Protein AF-A0A8J4CL56-F1 (afdb_monomer_lite)

Organism: NCBI:txid1737510

Foldseek 3Di:
DDDDDDDDDDDDDDDPPDDPDDPPPVPDPDDPDPPQKDFDDDPEFQFDAADAPDPDHPVVDPRHNPDGKIKHQQADVQAKDKAWDDWYWDSVHRRHSGTDIDTDIDMDGDPPDPDDPPDPDPHGMDMD

Structure (mmCIF, N/CA/C/O backbone):
data_AF-A0A8J4CL56-F1
#
_entry.id   AF-A0A8J4CL56-F1
#
loop_
_atom_site.group_PDB
_atom_site.id
_atom_site.type_symbol
_atom_site.label_atom_id
_atom_site.label_alt_id
_atom_site.label_comp_id
_atom_site.label_asym_id
_atom_site.label_entity_id
_atom_site.label_seq_id
_atom_site.pdbx_PDB_ins_code
_atom_site.Cartn_x
_atom_site.Cartn_y
_atom_site.Cartn_z
_atom_site.occupancy
_atom_site.B_iso_or_equiv
_atom_site.auth_seq_id
_atom_site.auth_comp_id
_atom_site.auth_asym_id
_atom_site.auth_atom_id
_atom_site.pdbx_PDB_model_num
ATOM 1 N N . MET A 1 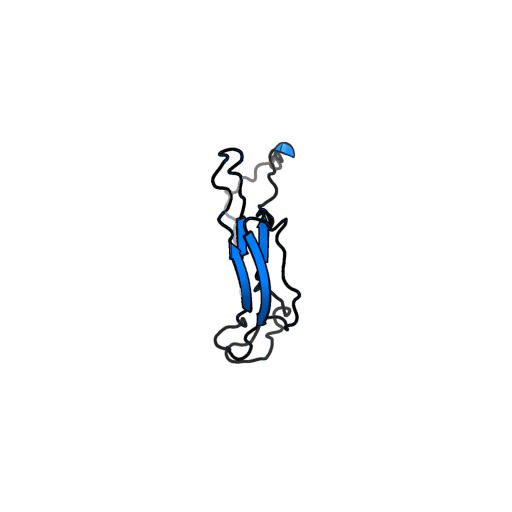1 ? -47.467 28.427 25.472 1.00 45.88 1 MET A N 1
ATOM 2 C CA . MET A 1 1 ? -46.733 27.838 24.331 1.00 45.88 1 MET A CA 1
ATOM 3 C C . MET A 1 1 ? -46.469 28.959 23.342 1.00 45.88 1 MET A C 1
ATOM 5 O O . MET A 1 1 ? -47.419 29.517 22.813 1.00 45.88 1 MET A O 1
ATOM 9 N N . SER A 1 2 ? -45.217 29.389 23.227 1.00 47.47 2 SER A N 1
ATOM 10 C CA . SER A 1 2 ? -44.810 30.582 22.472 1.00 47.47 2 SER A CA 1
ATOM 11 C C . SER A 1 2 ? -44.883 30.349 20.952 1.00 47.47 2 SER A C 1
ATOM 13 O O . SER A 1 2 ? -44.561 29.239 20.522 1.00 47.47 2 SER A O 1
ATOM 15 N N . PRO A 1 3 ? -45.248 31.346 20.122 1.00 50.69 3 PRO A N 1
ATOM 16 C CA . PRO A 1 3 ? -45.169 31.213 18.672 1.00 50.69 3 PRO A CA 1
ATOM 17 C C . PRO A 1 3 ? -43.721 31.364 18.176 1.00 50.69 3 PRO A C 1
ATOM 19 O O . PRO A 1 3 ? -42.946 32.163 18.703 1.00 50.69 3 PRO A O 1
ATOM 22 N N . LEU A 1 4 ? -43.361 30.587 17.152 1.00 54.28 4 LEU A N 1
ATOM 23 C CA . LEU A 1 4 ? -42.081 30.679 16.440 1.00 54.28 4 LEU A CA 1
ATOM 24 C C . LEU A 1 4 ? -42.006 31.979 15.610 1.00 54.28 4 LEU A C 1
ATOM 26 O O . LEU A 1 4 ? -43.019 32.388 15.039 1.00 54.28 4 LEU A O 1
ATOM 30 N N . PRO A 1 5 ? -40.827 32.616 15.483 1.00 46.78 5 PRO A N 1
ATOM 31 C CA . PRO A 1 5 ? -40.673 33.827 14.683 1.00 46.78 5 PRO A CA 1
ATOM 32 C C . PRO A 1 5 ? -40.701 33.532 13.176 1.00 46.78 5 PRO A C 1
ATOM 34 O O . PRO A 1 5 ? -39.994 32.652 12.677 1.00 46.78 5 PRO A O 1
ATOM 37 N N . SER A 1 6 ? -41.476 34.326 12.434 1.00 53.81 6 SER A N 1
ATOM 38 C CA . SER A 1 6 ? -41.476 34.362 10.971 1.00 53.81 6 SER A CA 1
ATOM 39 C C . SER A 1 6 ? -40.152 34.937 10.456 1.00 53.81 6 SER A C 1
ATOM 41 O O . SER A 1 6 ? -39.913 36.143 10.534 1.00 53.81 6 SER A O 1
ATOM 43 N N . ARG A 1 7 ? -39.273 34.087 9.917 1.00 51.00 7 ARG A N 1
ATOM 44 C CA . ARG A 1 7 ? -38.088 34.531 9.171 1.00 51.00 7 ARG A CA 1
ATOM 45 C C . ARG A 1 7 ? -38.512 34.992 7.775 1.00 51.00 7 ARG A C 1
ATOM 47 O O . ARG A 1 7 ? -38.826 34.170 6.922 1.00 51.00 7 ARG A O 1
ATOM 54 N N . SER A 1 8 ? -38.489 36.299 7.536 1.00 51.00 8 SER A N 1
ATOM 55 C CA . SER A 1 8 ? -38.495 36.870 6.187 1.00 51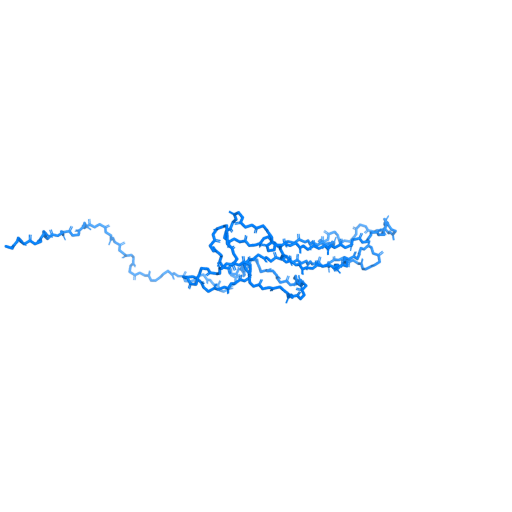.00 8 SER A CA 1
ATOM 56 C C . SER A 1 8 ? -37.188 36.505 5.472 1.00 51.00 8 SER A C 1
ATOM 58 O O . SER A 1 8 ? -36.104 36.786 5.987 1.00 51.00 8 SER A O 1
ATOM 60 N N . ALA A 1 9 ? -37.279 35.868 4.304 1.00 51.62 9 ALA A N 1
ATOM 61 C CA . ALA A 1 9 ? -36.126 35.606 3.446 1.00 51.62 9 ALA A CA 1
ATOM 62 C C . ALA A 1 9 ? -35.572 36.929 2.875 1.00 51.62 9 ALA A C 1
ATOM 64 O O . ALA A 1 9 ? -36.364 37.804 2.517 1.00 51.62 9 ALA A O 1
ATOM 65 N N . PRO A 1 10 ? -34.243 37.110 2.774 1.00 44.22 10 PRO A N 1
ATOM 66 C CA . PRO A 1 10 ? -33.682 38.300 2.151 1.00 44.22 10 PRO A CA 1
ATOM 67 C C . PRO A 1 10 ? -33.966 38.290 0.642 1.00 44.22 10 PRO A C 1
ATOM 69 O O . PRO A 1 10 ? -33.598 37.360 -0.078 1.00 44.22 10 PRO A O 1
ATOM 72 N N . SER A 1 11 ? -34.637 39.347 0.181 1.00 57.41 11 SER A N 1
ATOM 73 C CA . SER A 1 11 ? -34.808 39.691 -1.231 1.00 57.41 11 SER A CA 1
ATOM 74 C C . SER A 1 11 ? -33.436 40.028 -1.820 1.00 57.41 11 SER A C 1
ATOM 76 O O . SER A 1 11 ? -32.823 41.013 -1.414 1.00 57.41 11 SER A O 1
ATOM 78 N N . GLY A 1 12 ? -32.910 39.190 -2.717 1.00 51.09 12 GLY A N 1
ATOM 79 C CA . GLY A 1 12 ? -31.610 39.465 -3.341 1.00 51.09 12 GLY A CA 1
ATOM 80 C C . GLY A 1 12 ? -31.004 38.367 -4.215 1.00 51.09 12 GLY A C 1
ATOM 81 O O . GLY A 1 12 ? -30.077 38.650 -4.967 1.00 51.09 12 GLY A O 1
ATOM 82 N N . TYR A 1 13 ? -31.511 37.133 -4.187 1.00 42.72 13 TYR A N 1
ATOM 83 C CA . TYR A 1 13 ? -30.994 36.074 -5.060 1.00 42.72 13 TYR A CA 1
ATOM 84 C C . TYR A 1 13 ? -31.748 36.053 -6.393 1.00 42.72 13 TYR A C 1
ATOM 86 O O . TYR A 1 13 ? -32.765 35.379 -6.542 1.00 42.72 13 TYR A O 1
ATOM 94 N N . HIS A 1 14 ? -31.242 36.797 -7.377 1.00 59.19 14 HIS A N 1
ATOM 95 C CA . HIS A 1 14 ? -31.616 36.588 -8.773 1.00 59.19 14 HIS A CA 1
ATOM 96 C C . HIS A 1 14 ? -30.993 35.272 -9.257 1.00 59.19 14 HIS A C 1
ATOM 98 O O . HIS A 1 14 ? -29.793 35.199 -9.516 1.00 59.19 14 HIS A O 1
ATOM 104 N N . PHE A 1 15 ? -31.804 34.222 -9.378 1.00 50.81 15 PHE A N 1
ATOM 105 C CA . PHE A 1 15 ? -31.413 33.025 -10.119 1.00 50.81 15 PHE A CA 1
ATOM 106 C C . PHE A 1 15 ? -31.460 33.342 -11.624 1.00 50.81 15 PHE A C 1
ATOM 108 O O . PHE A 1 15 ? -32.497 33.811 -12.102 1.00 50.81 15 PHE A O 1
ATOM 115 N N . PRO A 1 16 ? -30.380 33.118 -12.394 1.00 61.81 16 PRO A N 1
ATOM 116 C CA . PRO A 1 16 ? -30.434 33.279 -13.840 1.00 61.81 16 PRO A CA 1
ATOM 117 C C . PRO A 1 16 ? -31.403 32.247 -14.442 1.00 61.81 16 PRO A C 1
ATOM 119 O O . PRO A 1 16 ? -31.296 31.051 -14.183 1.00 61.81 16 PRO A O 1
ATOM 122 N N . LEU A 1 17 ? -32.348 32.717 -15.263 1.00 61.38 17 LEU A N 1
ATOM 123 C CA . LEU A 1 17 ? -33.423 31.931 -15.896 1.00 61.38 17 LEU A CA 1
ATOM 124 C C . LEU A 1 17 ? -32.940 31.009 -17.035 1.00 61.38 17 LEU A C 1
ATOM 126 O O . LEU A 1 17 ? -33.735 30.560 -17.856 1.00 61.38 17 LEU A O 1
ATOM 130 N N . SER A 1 18 ? -31.640 30.740 -17.135 1.00 60.59 18 SER A N 1
ATOM 131 C CA . SER A 1 18 ? -31.064 29.923 -18.203 1.00 60.59 18 SER A CA 1
ATOM 132 C C . SER A 1 18 ? -30.216 28.808 -17.600 1.00 60.59 18 SER A C 1
ATOM 134 O O . SER A 1 18 ? -29.342 29.102 -16.780 1.00 60.59 18 SER A O 1
ATOM 136 N N . PRO A 1 19 ? -30.435 27.534 -17.980 1.00 59.34 19 PRO A N 1
ATOM 137 C CA . PRO A 1 19 ? -29.528 26.471 -17.580 1.00 59.34 19 PRO A CA 1
ATOM 138 C C . PRO A 1 19 ? -28.122 26.798 -18.106 1.00 59.34 19 PRO A C 1
ATOM 140 O O . PRO A 1 19 ? -28.000 27.336 -19.211 1.00 59.34 19 PRO A O 1
ATOM 143 N N . PRO A 1 20 ? -27.054 26.495 -17.347 1.00 62.34 20 PRO A N 1
ATOM 144 C CA . PRO A 1 20 ? -25.697 26.717 -17.822 1.00 62.34 20 PRO A CA 1
ATOM 145 C C . PRO A 1 20 ? -25.506 25.964 -19.140 1.00 62.34 20 PRO A C 1
ATOM 147 O O . PRO A 1 20 ? -25.779 24.763 -19.230 1.00 62.34 20 PRO A O 1
ATOM 150 N N . VAL A 1 21 ? -25.068 26.687 -20.172 1.00 71.62 21 VAL A N 1
ATOM 151 C CA . VAL A 1 21 ? -24.719 26.111 -21.473 1.00 71.62 21 VAL A CA 1
ATOM 152 C C . VAL A 1 21 ? -23.647 25.055 -21.218 1.00 71.62 21 VAL A C 1
ATOM 154 O O . VAL A 1 21 ? -22.547 25.381 -20.769 1.00 71.62 21 VAL A O 1
ATOM 157 N N . ARG A 1 22 ? -23.972 23.775 -21.440 1.00 63.53 22 ARG A N 1
ATOM 158 C CA . ARG A 1 22 ? -22.978 22.704 -21.321 1.00 63.53 22 ARG A CA 1
ATOM 159 C C . ARG A 1 22 ? -21.905 22.951 -22.385 1.00 63.53 22 ARG A C 1
ATOM 161 O O . ARG A 1 22 ? -22.269 23.100 -23.553 1.00 63.53 22 ARG A O 1
ATOM 168 N N . PRO A 1 23 ? -20.616 23.011 -22.019 1.00 63.97 23 PRO A N 1
ATOM 169 C CA . PRO A 1 23 ? -19.562 23.139 -23.011 1.00 63.97 23 PRO A CA 1
ATOM 170 C C . PRO A 1 23 ? -19.584 21.927 -23.965 1.00 63.97 23 PRO A C 1
ATOM 172 O O . PRO A 1 23 ? -20.030 20.843 -23.570 1.00 63.97 23 PRO A O 1
ATOM 175 N N . PRO A 1 24 ? -19.143 22.095 -25.225 1.00 64.69 24 PRO A N 1
ATOM 176 C CA . PRO A 1 24 ? -19.109 21.013 -26.205 1.00 64.69 24 PRO A CA 1
ATOM 177 C C . PRO A 1 24 ? -18.262 19.840 -25.693 1.00 64.69 24 PRO A C 1
ATOM 179 O O . PRO A 1 24 ? -17.227 20.039 -25.062 1.00 64.69 24 PRO A O 1
ATOM 182 N N . LEU A 1 25 ? -18.678 18.607 -26.005 1.00 58.22 25 LEU A N 1
ATOM 183 C CA . LEU A 1 25 ? -18.020 17.361 -25.568 1.00 58.22 25 LEU A CA 1
ATOM 184 C C . LEU A 1 25 ? -16.521 17.280 -25.932 1.00 58.22 25 LEU A C 1
ATOM 186 O O . LEU A 1 25 ? -15.803 16.456 -25.377 1.00 58.22 25 LEU A O 1
ATOM 190 N N . SER A 1 26 ? -16.037 18.141 -26.831 1.00 60.22 26 SER A N 1
ATOM 191 C CA . SER A 1 26 ? -14.638 18.237 -27.251 1.00 60.22 26 SER A CA 1
ATOM 192 C C . SER A 1 26 ? -13.710 18.967 -26.269 1.00 60.22 26 SER A C 1
ATOM 194 O O . SER A 1 26 ? -12.501 18.931 -26.473 1.00 60.22 26 SER A O 1
ATOM 196 N N . SER A 1 27 ? -14.226 19.645 -25.235 1.00 58.66 27 SER A N 1
ATOM 197 C CA . SER A 1 27 ? -13.403 20.338 -24.224 1.00 58.66 27 SER A CA 1
ATOM 198 C C . SER A 1 27 ? -13.360 19.634 -22.866 1.00 58.66 27 SER A C 1
ATOM 200 O O . SER A 1 27 ? -12.687 20.106 -21.947 1.00 58.66 27 SER A O 1
ATOM 202 N N . PHE A 1 28 ? -14.044 18.494 -22.725 1.00 61.72 28 PHE A N 1
ATOM 203 C CA . PHE A 1 28 ? -13.975 17.680 -21.519 1.00 61.72 28 PHE A CA 1
ATOM 204 C C . PHE A 1 28 ? -12.769 16.743 -21.617 1.00 61.72 28 PHE A C 1
ATOM 206 O O . PHE A 1 28 ? -12.869 15.609 -22.078 1.00 61.72 28 PHE A O 1
ATOM 213 N N . SER A 1 29 ? -11.604 17.233 -21.191 1.00 60.41 29 SER A N 1
ATOM 214 C CA . SER A 1 29 ? -10.514 16.338 -20.806 1.00 60.41 29 SER A CA 1
ATOM 215 C C . SER A 1 29 ? -11.050 15.463 -19.671 1.00 60.41 29 SER A C 1
ATOM 217 O O . SER A 1 29 ? -11.416 16.029 -18.636 1.00 60.41 29 SER A O 1
ATOM 219 N N . PRO A 1 30 ? -11.121 14.125 -19.810 1.00 61.03 30 PRO A N 1
ATOM 220 C CA . PRO A 1 30 ? -11.439 13.290 -18.664 1.00 61.03 30 PRO A CA 1
ATOM 221 C C . PRO A 1 30 ? -10.450 13.629 -17.538 1.00 61.03 30 PRO A C 1
ATOM 223 O O . PRO A 1 30 ? -9.298 13.987 -17.825 1.00 61.03 30 PRO A O 1
ATOM 226 N N . PRO A 1 31 ? -10.890 13.601 -16.268 1.00 59.72 31 PRO A N 1
ATOM 227 C CA . PRO A 1 31 ? -9.982 13.820 -15.153 1.00 59.72 31 PRO A CA 1
ATOM 228 C C . PRO A 1 31 ? -8.798 12.856 -15.293 1.00 59.72 31 PRO A C 1
ATOM 230 O O . PRO A 1 31 ? -9.000 11.750 -15.799 1.00 59.72 31 PRO A O 1
ATOM 233 N N . PRO A 1 32 ? -7.578 13.245 -14.887 1.00 62.72 32 PRO A N 1
ATOM 234 C CA . PRO A 1 32 ? -6.435 12.347 -14.941 1.00 62.72 32 PRO A CA 1
ATOM 235 C C . PRO A 1 32 ? -6.766 11.084 -14.143 1.00 62.72 32 PRO A C 1
ATOM 237 O O . PRO A 1 32 ? -6.829 11.091 -12.916 1.00 62.72 32 PRO A O 1
ATOM 240 N N . THR A 1 33 ? -7.063 10.008 -14.862 1.00 75.62 33 THR A N 1
ATOM 241 C CA . THR A 1 33 ? -7.327 8.691 -14.300 1.00 75.62 33 THR A CA 1
ATOM 242 C C . THR A 1 33 ? -6.004 7.970 -14.104 1.00 75.62 33 THR A C 1
ATOM 244 O O . THR A 1 33 ? -5.083 8.136 -14.901 1.00 75.62 33 THR A O 1
ATOM 247 N N . ILE A 1 34 ? -5.937 7.089 -13.110 1.00 87.19 34 ILE A N 1
ATOM 248 C CA . ILE A 1 34 ? -4.841 6.126 -12.888 1.00 87.19 34 ILE A CA 1
ATOM 249 C C . ILE A 1 34 ? -4.787 5.027 -13.975 1.00 87.19 34 ILE A C 1
ATOM 251 O O . ILE A 1 34 ? -4.499 3.865 -13.711 1.00 87.19 34 ILE A O 1
ATOM 255 N N . GLN A 1 35 ? -5.112 5.371 -15.221 1.00 86.56 35 GLN A N 1
ATOM 256 C CA . GLN A 1 35 ? -5.156 4.441 -16.339 1.00 86.56 35 GLN A CA 1
ATOM 257 C C . GLN A 1 35 ? -3.745 3.947 -16.673 1.00 86.56 35 GLN A C 1
ATOM 259 O O . GLN A 1 35 ? -2.800 4.729 -16.736 1.00 86.56 35 GLN A O 1
ATOM 264 N N . GLY A 1 36 ? -3.613 2.639 -16.890 1.00 87.81 36 GLY A N 1
ATOM 265 C CA . GLY A 1 36 ? -2.331 1.987 -17.163 1.00 87.81 36 GLY A CA 1
ATOM 266 C C . GLY A 1 36 ? -1.527 1.628 -15.913 1.00 87.81 36 GLY A C 1
ATOM 267 O O . GLY A 1 36 ? -0.617 0.812 -16.016 1.00 87.81 36 GLY A O 1
ATOM 268 N N . PHE A 1 37 ? -1.873 2.167 -14.740 1.00 93.62 37 PHE A N 1
ATOM 269 C CA . PHE A 1 37 ? -1.289 1.700 -13.490 1.00 93.62 37 PHE A CA 1
ATOM 270 C C . PHE A 1 37 ? -1.787 0.292 -13.152 1.00 93.62 37 PHE A C 1
ATOM 272 O O . PHE A 1 37 ? -2.942 -0.069 -13.382 1.00 93.62 37 PHE A O 1
ATOM 279 N N . LEU A 1 38 ? -0.884 -0.482 -12.576 1.00 94.94 38 LEU A N 1
ATOM 280 C CA . LEU A 1 38 ? -1.080 -1.807 -12.028 1.00 94.94 38 LEU A CA 1
ATOM 281 C C . LEU A 1 38 ? -1.097 -1.723 -10.502 1.00 94.94 38 LEU A C 1
ATOM 283 O O . LEU A 1 38 ? -0.562 -0.794 -9.897 1.00 94.94 38 LEU A O 1
ATOM 287 N N . GLU A 1 39 ? -1.692 -2.726 -9.876 1.00 96.94 39 GLU A N 1
ATOM 288 C CA . GLU A 1 39 ? -1.712 -2.889 -8.429 1.00 96.94 39 GLU A CA 1
ATOM 289 C C . GLU A 1 39 ? -1.449 -4.359 -8.102 1.00 96.94 39 GLU A C 1
ATOM 291 O O . GLU A 1 39 ? -1.938 -5.255 -8.795 1.00 96.94 39 GLU A O 1
ATOM 296 N N . MET A 1 40 ? -0.658 -4.614 -7.058 1.00 98.00 40 MET A N 1
ATOM 297 C CA . MET A 1 40 ? -0.460 -5.976 -6.565 1.00 98.00 40 MET A CA 1
ATOM 298 C C . MET A 1 40 ? -1.770 -6.546 -5.989 1.00 98.00 40 MET A C 1
ATOM 300 O O . MET A 1 40 ? -2.577 -5.791 -5.444 1.00 98.00 40 MET A O 1
ATOM 304 N N . PRO A 1 41 ? -1.987 -7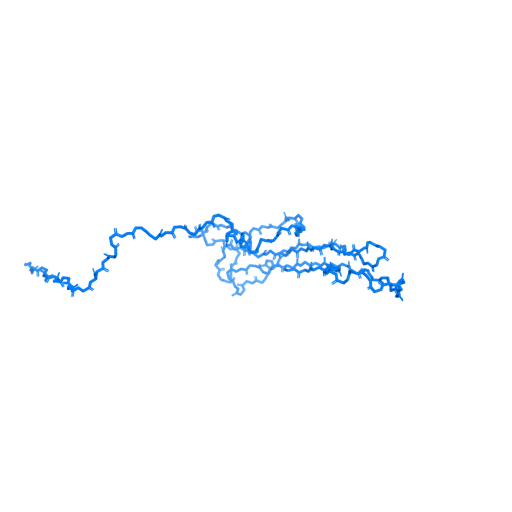.874 -6.034 1.00 97.94 41 PRO A N 1
ATOM 305 C CA . PRO A 1 41 ? -3.149 -8.490 -5.403 1.00 97.94 41 PRO A CA 1
ATOM 306 C C . PRO A 1 41 ? -3.250 -8.132 -3.916 1.00 97.94 41 PRO A C 1
ATOM 308 O O . PRO A 1 41 ? -2.285 -8.272 -3.163 1.00 97.94 41 PRO A O 1
ATOM 311 N N . ILE A 1 42 ? -4.433 -7.701 -3.479 1.00 98.06 42 ILE A N 1
ATOM 312 C CA . ILE A 1 42 ? -4.694 -7.403 -2.070 1.00 98.06 42 ILE A CA 1
ATOM 313 C C . ILE A 1 42 ? -4.999 -8.706 -1.335 1.00 98.06 42 ILE A C 1
ATOM 315 O O . ILE A 1 42 ? -6.041 -9.322 -1.547 1.00 98.06 42 ILE A O 1
ATOM 319 N N . ALA A 1 43 ? -4.088 -9.097 -0.445 1.00 97.56 43 ALA A N 1
ATOM 320 C CA . ALA A 1 43 ? -4.215 -10.274 0.417 1.00 97.56 43 ALA A CA 1
ATOM 321 C C . ALA A 1 43 ? -4.383 -9.913 1.909 1.00 97.56 43 ALA A C 1
ATOM 323 O O . ALA A 1 43 ? -4.191 -10.755 2.783 1.00 97.56 43 ALA A O 1
ATOM 324 N N . PHE A 1 44 ? -4.727 -8.657 2.212 1.00 98.19 44 PHE A N 1
ATOM 325 C CA . PHE A 1 44 ? -4.928 -8.141 3.568 1.00 98.19 44 PHE A CA 1
ATOM 326 C C . PHE A 1 44 ? -6.335 -7.555 3.751 1.00 98.19 44 PHE A C 1
ATOM 328 O O . PHE A 1 44 ? -6.995 -7.155 2.790 1.00 98.19 44 PHE A O 1
ATOM 335 N N . ALA A 1 45 ? -6.807 -7.515 4.999 1.00 98.06 45 ALA A N 1
ATOM 336 C CA . ALA A 1 45 ? -8.129 -6.998 5.355 1.00 98.06 45 ALA A CA 1
ATOM 337 C C . ALA A 1 45 ? -8.249 -5.478 5.094 1.00 98.06 45 ALA A C 1
ATOM 339 O O . ALA A 1 45 ? -7.224 -4.807 4.969 1.00 98.06 45 ALA A O 1
ATOM 340 N N . PRO A 1 46 ? -9.469 -4.913 5.029 1.00 98.38 46 PRO A N 1
ATOM 341 C CA . PRO A 1 46 ? -9.654 -3.472 4.880 1.00 98.38 46 PRO A CA 1
ATOM 342 C C . PRO A 1 46 ? -8.829 -2.655 5.883 1.00 98.38 46 PRO A C 1
ATOM 344 O O . PRO A 1 46 ? -8.813 -2.939 7.077 1.00 98.38 46 PRO A O 1
ATOM 347 N N . THR A 1 47 ? -8.146 -1.613 5.418 1.00 98.44 47 THR A N 1
ATOM 348 C CA . THR A 1 47 ? -7.272 -0.791 6.273 1.00 98.44 47 THR A CA 1
ATOM 349 C C . THR A 1 47 ? -8.001 0.330 6.991 1.00 98.44 47 THR A C 1
ATOM 351 O O . THR A 1 47 ? -7.435 0.960 7.878 1.00 98.44 47 THR A O 1
ATOM 354 N N . PHE A 1 48 ? -9.270 0.539 6.661 1.00 98.19 48 PHE A N 1
ATOM 355 C CA . PHE A 1 48 ? -10.098 1.629 7.142 1.00 98.19 48 PHE A CA 1
ATOM 356 C C . PHE A 1 48 ? -11.535 1.125 7.366 1.00 98.19 48 PHE A C 1
ATOM 358 O O . PHE A 1 48 ? -11.986 0.266 6.624 1.00 98.19 48 PHE A O 1
ATOM 365 N N . LYS A 1 49 ? -12.347 1.567 8.332 1.00 97.88 49 LYS A N 1
ATOM 366 C CA . LYS A 1 49 ? -12.125 2.491 9.452 1.00 97.88 49 LYS A CA 1
ATOM 367 C C . LYS A 1 49 ? -12.003 1.719 10.759 1.00 97.88 49 LYS A C 1
ATOM 369 O O . LYS A 1 49 ? -12.897 0.936 11.067 1.00 97.88 49 LYS A O 1
ATOM 374 N N . PHE A 1 50 ? -11.000 2.011 11.577 1.00 98.12 50 PHE A N 1
ATOM 375 C CA . PHE A 1 50 ? -10.848 1.427 12.913 1.00 98.12 50 PHE A CA 1
ATOM 376 C C . PHE A 1 50 ? -11.183 2.423 14.024 1.00 98.12 50 PHE A C 1
ATOM 378 O O . PHE A 1 50 ? -11.084 3.639 13.857 1.00 98.12 50 PHE A O 1
ATOM 385 N N . PHE A 1 51 ? -11.540 1.914 15.203 1.00 97.75 51 PHE A N 1
ATOM 386 C CA . PHE A 1 51 ? -11.396 2.719 16.414 1.00 97.75 51 PHE A CA 1
ATOM 387 C C . PHE A 1 51 ? -9.903 2.915 16.707 1.00 97.75 51 PHE A C 1
ATOM 389 O O . PHE A 1 51 ? -9.127 1.961 16.649 1.00 97.75 51 PHE A O 1
ATOM 396 N N . ARG A 1 52 ? -9.493 4.143 17.048 1.00 96.44 52 ARG A N 1
ATOM 397 C CA . ARG A 1 52 ? -8.103 4.416 17.445 1.00 96.44 52 ARG A CA 1
ATOM 398 C C . ARG A 1 52 ? -7.708 3.535 18.629 1.00 96.44 52 ARG A C 1
ATOM 400 O O . ARG A 1 52 ? -8.515 3.298 19.526 1.00 96.44 52 ARG A O 1
ATOM 407 N N . ASN A 1 53 ? -6.459 3.084 18.629 1.00 96.88 53 ASN A N 1
ATOM 408 C CA . ASN A 1 53 ? -5.892 2.147 19.598 1.00 96.88 53 ASN A CA 1
ATOM 409 C C . ASN A 1 53 ? -6.636 0.797 19.657 1.00 96.88 53 ASN A C 1
ATOM 411 O O . ASN A 1 53 ? -6.637 0.132 20.690 1.00 96.88 53 ASN A O 1
ATOM 415 N N . SER A 1 54 ? -7.278 0.383 18.558 1.00 95.38 54 SER A N 1
ATOM 416 C CA . SER A 1 54 ? -8.048 -0.859 18.467 1.00 95.38 54 SER A CA 1
ATOM 417 C C . SER A 1 54 ? -7.838 -1.578 17.132 1.00 95.38 54 SER A C 1
ATOM 419 O O . SER A 1 54 ? -7.382 -0.994 16.149 1.00 95.38 54 SER A O 1
ATOM 421 N N . ASP A 1 55 ? -8.231 -2.851 17.104 1.00 96.19 55 ASP A N 1
ATOM 422 C CA . ASP A 1 55 ? -8.338 -3.680 15.895 1.00 96.19 55 ASP A CA 1
ATOM 423 C C . ASP A 1 55 ? -9.801 -3.916 15.488 1.00 96.19 55 ASP A C 1
ATOM 425 O O . ASP A 1 55 ? -10.100 -4.730 14.618 1.00 96.19 55 ASP A O 1
ATOM 429 N N . LYS A 1 56 ? -10.740 -3.197 16.115 1.00 97.81 56 LYS A N 1
ATOM 430 C CA . LYS A 1 56 ? -12.166 -3.261 15.792 1.00 97.81 56 LYS A CA 1
ATOM 431 C C . LYS A 1 56 ? -12.534 -2.195 14.768 1.00 97.81 56 LYS A C 1
ATOM 433 O O . LYS A 1 56 ? -12.215 -1.017 14.956 1.00 97.81 56 LYS A O 1
ATOM 438 N N . TYR A 1 57 ? -13.260 -2.604 13.732 1.00 98.19 57 TYR A N 1
ATOM 439 C CA . TYR A 1 57 ? -13.822 -1.676 12.760 1.00 98.19 57 TYR A CA 1
ATOM 440 C C . TYR A 1 57 ? -14.891 -0.779 13.393 1.00 98.19 57 TYR A C 1
ATOM 442 O O . TYR A 1 57 ? -15.766 -1.241 14.127 1.00 98.19 57 TYR A O 1
ATOM 450 N N . ASP A 1 58 ? -14.843 0.505 13.055 1.00 97.50 58 ASP A N 1
ATOM 451 C CA . ASP A 1 58 ? -15.909 1.464 13.314 1.00 97.50 58 ASP A CA 1
ATOM 452 C C . ASP A 1 58 ? -16.937 1.401 12.177 1.00 97.50 58 ASP A C 1
ATOM 454 O O . ASP A 1 58 ? -16.838 2.123 11.182 1.00 97.50 58 ASP A O 1
ATOM 458 N N . LEU A 1 59 ? -17.948 0.547 12.353 1.00 97.38 59 LEU A N 1
ATOM 459 C CA . LEU A 1 59 ? -18.978 0.245 11.349 1.00 97.38 59 LEU A CA 1
ATOM 460 C C . LEU A 1 59 ? -19.925 1.415 11.029 1.00 97.38 59 LEU A C 1
ATOM 462 O O . LEU A 1 59 ? -20.803 1.276 10.180 1.00 97.38 59 LEU A O 1
ATOM 466 N N . ARG A 1 60 ? -19.738 2.595 11.645 1.00 96.88 60 ARG A N 1
ATOM 467 C CA . ARG A 1 60 ? -20.377 3.842 11.181 1.00 96.88 60 ARG A CA 1
ATOM 468 C C . ARG A 1 60 ? -19.946 4.206 9.755 1.00 96.88 60 ARG A C 1
ATOM 470 O O . ARG A 1 60 ? -20.628 4.989 9.100 1.00 96.88 60 ARG A O 1
ATOM 477 N N . ARG A 1 61 ? -18.819 3.662 9.278 1.00 95.19 61 ARG A N 1
ATOM 478 C CA . ARG A 1 61 ? -18.454 3.599 7.857 1.00 95.19 61 ARG A CA 1
ATOM 479 C C . ARG A 1 61 ? -18.161 2.149 7.471 1.00 95.19 61 ARG A C 1
ATOM 481 O O . ARG A 1 61 ? -17.657 1.382 8.286 1.00 95.19 61 ARG A O 1
ATOM 488 N N . ALA A 1 62 ? -18.467 1.783 6.228 1.00 97.44 62 ALA A N 1
ATOM 489 C CA . ALA A 1 62 ? -18.150 0.456 5.715 1.00 97.44 62 ALA A CA 1
ATOM 490 C C . ALA A 1 62 ? -16.622 0.245 5.685 1.00 97.44 62 ALA A C 1
ATOM 492 O O . ALA A 1 62 ? -15.907 1.134 5.203 1.00 97.44 62 ALA A O 1
ATOM 493 N N . PRO A 1 63 ? -16.110 -0.903 6.168 1.00 98.19 63 PRO A N 1
ATOM 494 C CA . PRO A 1 63 ? -14.705 -1.253 6.003 1.00 98.19 63 PRO A CA 1
ATOM 495 C C . PRO A 1 63 ? -14.276 -1.164 4.530 1.00 98.19 63 PRO A C 1
ATOM 497 O O . PRO A 1 63 ? -14.985 -1.652 3.655 1.00 98.19 63 PRO A O 1
ATOM 500 N N . SER A 1 64 ? -13.157 -0.498 4.250 1.00 98.25 64 SER A N 1
ATOM 501 C CA . SER A 1 64 ? -12.675 -0.172 2.902 1.00 98.25 64 SER A CA 1
ATOM 502 C C . SER A 1 64 ? -11.140 -0.197 2.812 1.00 98.25 64 SER A C 1
ATOM 504 O O . SER A 1 64 ? -10.447 0.006 3.808 1.00 98.25 64 SER A O 1
ATOM 506 N N . TRP A 1 65 ? -10.608 -0.395 1.603 1.00 98.44 65 TRP A N 1
ATOM 507 C CA . TRP A 1 65 ? -9.179 -0.277 1.276 1.00 98.44 65 TRP A CA 1
ATOM 508 C C . TRP A 1 65 ? -8.888 1.099 0.677 1.00 98.44 65 TRP A C 1
ATOM 510 O O . TRP A 1 65 ? -8.740 1.251 -0.533 1.00 98.44 65 TRP A O 1
ATOM 520 N N . THR A 1 66 ? -8.880 2.130 1.517 1.00 97.38 66 THR A N 1
ATOM 521 C CA . THR A 1 66 ? -8.629 3.512 1.071 1.00 97.38 66 THR A CA 1
ATOM 522 C C . THR A 1 66 ? -7.152 3.805 0.826 1.00 97.38 66 THR A C 1
ATOM 524 O O . THR A 1 66 ? -6.829 4.789 0.170 1.00 97.38 66 THR A O 1
ATOM 527 N N . ASP A 1 67 ? -6.272 2.951 1.346 1.00 97.94 67 ASP A N 1
ATOM 528 C CA . ASP A 1 67 ? -4.821 3.094 1.307 1.00 97.94 67 ASP A CA 1
ATOM 529 C C . ASP A 1 67 ? -4.266 2.111 0.261 1.00 97.94 67 ASP A C 1
ATOM 531 O O . ASP A 1 67 ? -4.340 0.892 0.433 1.00 97.94 67 ASP A O 1
ATOM 535 N N . ARG A 1 68 ? -3.798 2.633 -0.877 1.00 97.31 68 ARG A N 1
ATOM 536 C CA . ARG A 1 68 ? -3.517 1.867 -2.106 1.00 97.31 68 ARG A CA 1
ATOM 537 C C . ARG A 1 68 ? -2.123 2.234 -2.615 1.00 97.31 68 ARG A C 1
ATOM 539 O O . ARG A 1 68 ? -1.757 3.398 -2.508 1.00 97.31 68 ARG A O 1
ATOM 546 N N . VAL A 1 69 ? -1.373 1.272 -3.155 1.00 98.00 69 VAL A N 1
ATOM 547 C CA . VAL A 1 69 ? -0.084 1.546 -3.817 1.00 98.00 69 VAL A CA 1
ATOM 548 C C . VAL A 1 69 ? -0.151 1.017 -5.234 1.00 98.00 69 VAL A C 1
ATOM 550 O O . VAL A 1 69 ? -0.351 -0.179 -5.445 1.00 98.00 69 VAL A O 1
ATOM 553 N N . LEU A 1 70 ? 0.014 1.909 -6.200 1.00 96.88 70 LEU A N 1
ATOM 554 C CA . LEU A 1 70 ? -0.077 1.587 -7.615 1.00 96.88 70 LEU A CA 1
ATOM 555 C C . LEU A 1 70 ? 1.280 1.777 -8.282 1.00 96.88 70 LEU A C 1
ATOM 557 O O . LEU A 1 70 ? 2.101 2.574 -7.838 1.00 96.88 70 LEU A O 1
ATOM 561 N N . TYR A 1 71 ? 1.526 1.069 -9.377 1.00 95.56 71 TYR A N 1
ATOM 562 C CA . TYR A 1 71 ? 2.766 1.214 -10.128 1.00 95.56 71 TYR A CA 1
ATOM 563 C C . TYR A 1 71 ? 2.541 1.137 -11.635 1.00 95.56 71 TYR A C 1
ATOM 565 O O . TYR A 1 71 ? 1.632 0.472 -12.114 1.00 95.56 71 TYR A O 1
ATOM 573 N N . LEU A 1 72 ? 3.379 1.817 -12.404 1.00 92.44 72 LEU A N 1
ATOM 574 C CA . LEU A 1 72 ? 3.375 1.803 -13.861 1.00 92.44 72 LEU A CA 1
ATOM 575 C C . LEU A 1 72 ? 4.783 1.470 -14.341 1.00 92.44 72 LEU A C 1
ATOM 577 O O . LEU A 1 72 ? 5.749 2.087 -13.896 1.00 92.44 72 LEU A O 1
ATOM 581 N N . VAL A 1 73 ? 4.892 0.538 -15.284 1.00 89.25 73 VAL A N 1
ATOM 582 C CA . VAL A 1 73 ? 6.147 0.222 -15.974 1.00 89.25 73 VAL A CA 1
ATOM 583 C C . VAL A 1 73 ? 6.003 0.676 -17.416 1.00 89.25 73 VAL A C 1
ATOM 585 O O . VAL A 1 73 ? 5.377 0.005 -18.229 1.00 89.25 73 VAL A O 1
ATOM 588 N N . ASN A 1 74 ? 6.546 1.851 -17.724 1.00 86.88 74 ASN A N 1
ATOM 589 C CA . ASN A 1 74 ? 6.578 2.401 -19.077 1.00 86.88 74 ASN A CA 1
ATOM 590 C C . ASN A 1 74 ? 8.027 2.564 -19.550 1.00 86.88 74 ASN A C 1
ATOM 592 O O . ASN A 1 74 ? 8.397 3.589 -20.114 1.00 86.88 74 ASN A O 1
ATOM 596 N N . ALA A 1 75 ? 8.882 1.592 -19.249 1.00 84.31 75 ALA A N 1
ATOM 597 C CA . ALA A 1 75 ? 10.268 1.562 -19.691 1.00 84.31 75 ALA A CA 1
ATOM 598 C C . ALA A 1 75 ? 10.479 0.425 -20.696 1.00 84.31 75 ALA A C 1
ATOM 600 O O . ALA A 1 75 ? 9.721 -0.542 -20.726 1.00 84.31 75 ALA A O 1
ATOM 601 N N . ASP A 1 76 ? 11.511 0.557 -21.530 1.00 83.62 76 ASP A N 1
ATOM 602 C CA . ASP A 1 76 ? 12.004 -0.584 -22.299 1.00 83.62 76 ASP A CA 1
ATOM 603 C C . ASP A 1 76 ? 12.517 -1.635 -21.295 1.00 83.62 76 ASP A C 1
ATOM 605 O O . ASP A 1 76 ? 13.361 -1.271 -20.470 1.00 83.62 76 ASP A O 1
ATOM 609 N N . PRO A 1 77 ? 12.051 -2.899 -21.335 1.00 81.31 77 PRO A N 1
ATOM 610 C CA . PRO A 1 77 ? 12.523 -3.947 -20.428 1.00 81.31 77 PRO A CA 1
ATOM 611 C C . PRO A 1 77 ? 14.037 -4.192 -20.498 1.00 81.31 77 PRO A C 1
ATOM 613 O O . PRO A 1 77 ? 14.622 -4.704 -19.550 1.00 81.31 77 PRO A O 1
ATOM 616 N N . LEU A 1 78 ? 14.695 -3.811 -21.602 1.00 80.06 78 LEU A N 1
ATOM 617 C CA . LEU A 1 78 ? 16.156 -3.852 -21.732 1.00 80.06 78 LEU A CA 1
ATOM 618 C C . LEU A 1 78 ? 16.864 -2.708 -20.991 1.00 80.06 78 LEU A C 1
ATOM 620 O O . LEU A 1 78 ? 18.080 -2.752 -20.825 1.00 80.06 78 LEU A O 1
ATOM 624 N N 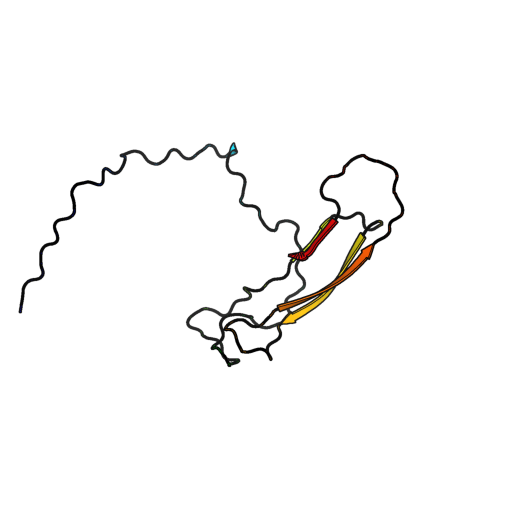. PHE A 1 79 ? 16.127 -1.668 -20.597 1.00 82.81 79 PHE A N 1
ATOM 625 C CA . PHE A 1 79 ? 16.631 -0.488 -19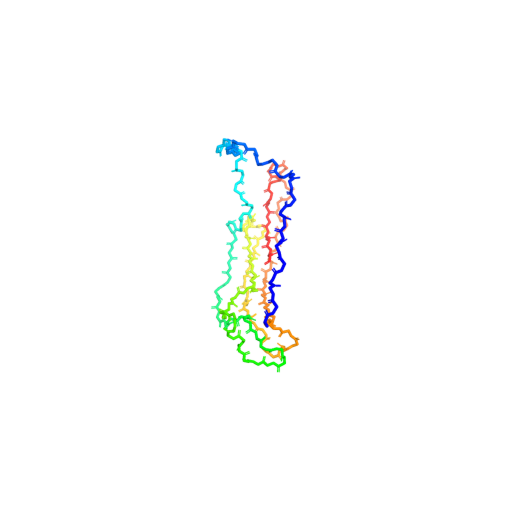.898 1.00 82.81 79 PHE A CA 1
ATOM 626 C C . PHE A 1 79 ? 16.225 -0.471 -18.427 1.00 82.81 79 PHE A C 1
ATOM 628 O O . PHE A 1 79 ? 17.063 -0.182 -17.576 1.00 82.81 79 PHE A O 1
ATOM 635 N N . ALA A 1 80 ? 14.958 -0.745 -18.114 1.00 86.75 80 ALA A N 1
ATOM 636 C CA . ALA A 1 80 ? 14.504 -0.827 -16.737 1.00 86.75 80 ALA A CA 1
ATOM 637 C C . ALA A 1 80 ? 13.349 -1.814 -16.572 1.00 86.75 80 ALA A C 1
ATOM 639 O O . ALA A 1 80 ? 12.430 -1.853 -17.388 1.00 86.75 80 ALA A O 1
ATOM 640 N N . ASP A 1 81 ? 13.390 -2.551 -15.468 1.00 89.12 81 ASP A N 1
ATOM 641 C CA . ASP A 1 81 ? 12.344 -3.481 -15.054 1.00 89.12 81 ASP A CA 1
ATOM 642 C C . ASP A 1 81 ? 11.999 -3.242 -13.582 1.00 89.12 81 ASP A C 1
ATOM 644 O O . ASP A 1 81 ? 12.893 -3.046 -12.755 1.00 89.12 81 ASP A O 1
ATOM 648 N N . LEU A 1 82 ? 10.706 -3.222 -13.258 1.00 93.62 82 LEU A N 1
ATOM 649 C CA . LEU A 1 82 ? 10.201 -3.004 -11.904 1.00 93.62 82 LEU A CA 1
ATOM 650 C C . LEU A 1 82 ? 9.409 -4.234 -11.467 1.00 93.62 82 LEU A C 1
ATOM 652 O O . LEU A 1 82 ? 8.279 -4.451 -11.908 1.00 93.62 82 LEU A O 1
ATOM 656 N N . ARG A 1 83 ? 9.984 -5.004 -10.546 1.00 94.81 83 ARG A N 1
ATOM 657 C CA . ARG A 1 83 ? 9.391 -6.228 -10.017 1.00 94.81 83 ARG A CA 1
ATOM 658 C C . ARG A 1 83 ? 8.739 -5.969 -8.656 1.00 94.81 83 ARG A C 1
ATOM 660 O O . ARG A 1 83 ? 9.438 -5.622 -7.703 1.00 94.81 83 ARG A O 1
ATOM 667 N N . PRO A 1 84 ? 7.419 -6.155 -8.517 1.00 96.75 84 PRO A N 1
ATOM 668 C CA . PRO A 1 84 ? 6.760 -6.084 -7.219 1.00 96.75 84 PRO A CA 1
ATOM 669 C C . PRO A 1 84 ? 7.176 -7.268 -6.335 1.00 96.75 84 PRO A C 1
ATOM 671 O O . PRO A 1 84 ? 7.256 -8.402 -6.809 1.00 96.75 84 PRO A O 1
ATOM 674 N N . LEU A 1 85 ? 7.452 -7.010 -5.055 1.00 98.12 85 LEU A N 1
ATOM 675 C CA . LEU A 1 85 ? 7.941 -8.014 -4.103 1.00 98.12 85 LEU A CA 1
ATOM 676 C C . LEU A 1 85 ? 6.896 -8.385 -3.050 1.00 98.12 85 LEU A C 1
ATOM 678 O O . LEU A 1 85 ? 6.669 -9.565 -2.796 1.00 98.12 85 LEU A O 1
ATOM 682 N N . TYR A 1 86 ? 6.273 -7.392 -2.418 1.00 98.19 86 TYR A N 1
ATOM 683 C CA . TYR A 1 86 ? 5.262 -7.614 -1.387 1.00 98.19 86 TYR A CA 1
ATOM 684 C C . TYR A 1 86 ? 4.283 -6.451 -1.310 1.00 98.19 86 TYR A C 1
ATOM 686 O O . TYR A 1 86 ? 4.651 -5.311 -1.588 1.00 98.19 86 TYR A O 1
ATOM 694 N N . TYR A 1 87 ? 3.059 -6.744 -0.870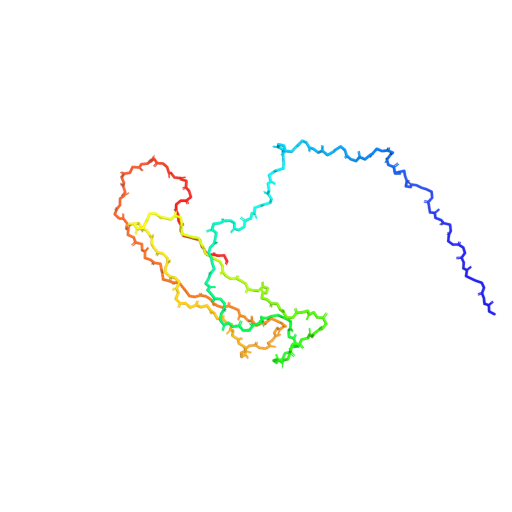 1.00 98.56 87 TYR A N 1
ATOM 695 C CA . TYR A 1 87 ? 2.010 -5.762 -0.627 1.00 98.56 87 TYR A CA 1
ATOM 696 C C . TYR A 1 87 ? 1.188 -6.166 0.594 1.00 98.56 87 TYR A C 1
ATOM 698 O O . TYR A 1 87 ? 0.543 -7.216 0.587 1.00 98.56 87 TYR A O 1
ATOM 706 N N . MET A 1 88 ? 1.253 -5.383 1.670 1.00 98.38 88 MET A N 1
ATOM 707 C CA . MET A 1 88 ? 0.649 -5.768 2.948 1.00 98.38 88 MET A CA 1
ATOM 708 C C . MET A 1 88 ? 0.233 -4.569 3.800 1.00 98.38 88 MET A C 1
ATOM 710 O O . MET A 1 88 ? 0.739 -3.462 3.631 1.00 98.38 88 MET A O 1
ATOM 714 N N . SER A 1 89 ? -0.665 -4.810 4.755 1.00 98.31 89 SER A N 1
ATOM 715 C CA . SER A 1 89 ? -0.976 -3.873 5.838 1.00 98.31 89 SER A CA 1
ATOM 716 C C . SER A 1 89 ? -0.159 -4.175 7.096 1.00 98.31 89 SER A C 1
ATOM 718 O O . SER A 1 89 ? 0.179 -5.333 7.328 1.00 98.31 89 SER A O 1
ATOM 720 N N . VAL A 1 90 ? 0.044 -3.178 7.959 1.00 98.00 90 VAL A N 1
ATOM 721 C CA . VAL A 1 90 ? 0.708 -3.311 9.270 1.00 98.00 90 VAL A CA 1
ATOM 722 C C . VAL A 1 90 ? -0.325 -3.155 10.403 1.00 98.00 90 VAL A C 1
ATOM 724 O O . VAL A 1 90 ? -0.531 -2.042 10.901 1.00 98.00 90 VAL A O 1
ATOM 727 N N . PRO A 1 91 ? -1.045 -4.224 10.802 1.00 96.38 91 PRO A N 1
ATOM 728 C CA . PRO A 1 91 ? -2.132 -4.133 11.781 1.00 96.38 91 PRO A CA 1
ATOM 729 C C . PRO A 1 91 ? -1.663 -3.792 13.206 1.00 96.38 91 PRO A C 1
ATOM 731 O O . PRO A 1 91 ? -2.454 -3.266 13.996 1.00 96.38 91 PRO A O 1
ATOM 734 N N . GLU A 1 92 ? -0.390 -4.039 13.530 1.00 97.31 92 GLU A N 1
ATOM 735 C CA . GLU A 1 92 ? 0.215 -3.799 14.845 1.00 97.31 92 GLU A CA 1
ATOM 736 C C . GLU A 1 92 ? 0.226 -2.311 15.221 1.00 97.31 92 GLU A C 1
ATOM 738 O O . GLU A 1 92 ? 0.182 -1.970 16.409 1.00 97.31 92 GLU A O 1
ATOM 743 N N . LEU A 1 93 ? 0.238 -1.423 14.221 1.00 97.19 93 LEU A N 1
ATOM 744 C CA . LEU A 1 93 ? 0.174 0.022 14.402 1.00 97.19 93 LEU A CA 1
ATOM 745 C C . LEU A 1 93 ? -1.286 0.475 14.518 1.00 97.19 93 LEU A C 1
ATOM 747 O O . LEU A 1 93 ? -2.097 0.320 13.606 1.00 97.19 93 LEU A O 1
ATOM 751 N N . ARG A 1 94 ? -1.632 1.032 15.684 1.00 97.56 94 ARG A N 1
ATOM 752 C CA . ARG A 1 94 ? -3.024 1.329 16.078 1.00 97.56 94 ARG A CA 1
ATOM 753 C C . ARG A 1 94 ? -3.277 2.802 16.387 1.00 97.56 94 ARG A C 1
ATOM 755 O O . ARG A 1 94 ? -4.352 3.151 16.858 1.00 97.56 94 ARG A O 1
ATOM 762 N N . THR A 1 95 ? -2.297 3.667 16.157 1.00 97.12 95 THR A N 1
ATOM 763 C CA . THR A 1 95 ? -2.369 5.091 16.523 1.00 97.12 95 THR A CA 1
ATOM 764 C C . THR A 1 95 ? -3.386 5.876 15.685 1.00 97.12 95 THR A C 1
ATOM 766 O O . THR A 1 95 ? -3.889 6.906 16.134 1.00 97.12 95 THR A O 1
ATOM 769 N N . SER A 1 96 ? -3.721 5.375 14.493 1.00 97.50 96 SER A N 1
ATOM 770 C CA . SER A 1 96 ? -4.686 5.948 13.551 1.00 97.50 96 SER A CA 1
ATOM 771 C C . SER A 1 96 ? -5.944 5.075 13.424 1.00 97.50 96 SER A C 1
ATOM 773 O O . SER A 1 96 ? -5.970 3.927 13.864 1.00 97.50 96 SER A O 1
ATOM 775 N N . ASP A 1 97 ? -6.998 5.621 12.817 1.00 97.50 97 ASP A N 1
ATOM 776 C CA . ASP A 1 97 ? -8.156 4.863 12.325 1.00 97.50 97 ASP A CA 1
ATOM 777 C C . ASP A 1 97 ? -7.893 4.169 10.975 1.00 97.50 97 ASP A C 1
ATOM 779 O O . ASP A 1 97 ? -8.768 3.460 10.470 1.00 97.50 97 ASP A O 1
ATOM 783 N N . HIS A 1 98 ? -6.682 4.336 10.435 1.00 98.38 98 HIS A N 1
ATOM 784 C CA . HIS A 1 98 ? -6.132 3.588 9.309 1.00 98.38 98 HIS A CA 1
ATOM 785 C C . HIS A 1 98 ? -5.005 2.649 9.756 1.00 98.38 98 HIS A C 1
ATOM 787 O O . HIS A 1 98 ? -4.194 3.004 10.618 1.00 98.38 98 HIS A O 1
ATOM 793 N N . LYS A 1 99 ? -4.912 1.478 9.122 1.00 97.94 99 LYS A N 1
ATOM 794 C CA . LYS A 1 99 ? -3.739 0.596 9.198 1.00 97.94 99 LYS A CA 1
ATOM 795 C C . LYS A 1 99 ? -2.769 0.949 8.065 1.00 97.94 99 LYS A C 1
ATOM 797 O O . LYS A 1 99 ? -3.210 0.973 6.917 1.00 97.94 99 LYS A O 1
ATOM 802 N N . PRO A 1 100 ? -1.479 1.217 8.341 1.00 98.25 100 PRO A N 1
ATOM 803 C CA . PRO A 1 100 ? -0.509 1.523 7.292 1.00 98.25 100 PRO A CA 1
ATOM 804 C C . PRO A 1 100 ? -0.432 0.414 6.245 1.00 98.25 100 PRO A C 1
ATOM 806 O O . PRO A 1 100 ? -0.493 -0.765 6.591 1.00 98.25 100 PRO A O 1
ATOM 809 N N . VAL A 1 101 ? -0.259 0.801 4.984 1.00 98.56 101 VAL A N 1
ATOM 810 C CA . VAL A 1 101 ? -0.041 -0.105 3.853 1.00 98.56 101 VAL A CA 1
ATOM 811 C C . VAL A 1 101 ? 1.380 0.088 3.344 1.00 98.56 101 VAL A C 1
ATOM 813 O O . VAL A 1 101 ? 1.839 1.219 3.200 1.00 98.56 101 VAL A O 1
ATOM 816 N N . ILE A 1 102 ? 2.074 -1.017 3.085 1.00 98.25 102 ILE A N 1
ATOM 817 C CA . ILE A 1 102 ? 3.445 -1.033 2.579 1.00 98.25 102 ILE A CA 1
ATOM 818 C C . ILE A 1 102 ? 3.536 -1.892 1.321 1.00 98.25 102 ILE A C 1
ATOM 820 O O . ILE A 1 102 ? 2.898 -2.943 1.213 1.00 98.25 102 ILE A O 1
ATOM 824 N N . ALA A 1 103 ? 4.363 -1.445 0.382 1.00 98.38 103 ALA A N 1
ATOM 825 C CA . ALA A 1 103 ? 4.669 -2.155 -0.846 1.00 98.38 103 ALA A CA 1
ATOM 826 C C . ALA A 1 103 ? 6.179 -2.123 -1.098 1.00 98.38 103 ALA A C 1
ATOM 828 O O . ALA A 1 103 ? 6.810 -1.073 -0.970 1.00 98.38 103 ALA A O 1
ATOM 829 N N . GLY A 1 104 ? 6.750 -3.272 -1.447 1.00 98.12 104 GLY A N 1
ATOM 830 C CA . GLY A 1 104 ? 8.156 -3.410 -1.812 1.00 98.12 104 GLY A CA 1
ATOM 831 C C . GLY A 1 104 ? 8.312 -3.669 -3.303 1.00 98.12 104 GLY A C 1
ATOM 832 O O . GLY A 1 104 ? 7.560 -4.462 -3.869 1.00 98.12 104 GLY A O 1
ATOM 833 N N . PHE A 1 105 ? 9.314 -3.045 -3.919 1.00 97.94 105 PHE A N 1
ATOM 834 C CA . PHE A 1 105 ? 9.648 -3.219 -5.331 1.00 97.94 105 PHE A CA 1
ATOM 835 C C . PHE A 1 105 ? 11.157 -3.389 -5.508 1.00 97.94 105 PHE A C 1
ATOM 837 O O . PHE A 1 105 ? 11.947 -2.797 -4.774 1.00 97.94 105 PHE A O 1
ATOM 844 N N . GLU A 1 106 ? 11.546 -4.160 -6.513 1.00 96.50 106 GLU A N 1
ATOM 845 C CA . GLU A 1 106 ? 12.912 -4.260 -7.016 1.00 96.50 106 GLU A CA 1
ATOM 846 C C . GLU A 1 106 ? 12.981 -3.563 -8.376 1.00 96.50 106 GLU A C 1
ATOM 848 O O . GLU A 1 106 ? 12.231 -3.905 -9.287 1.00 96.50 106 GLU A O 1
ATOM 853 N N . LEU A 1 107 ? 13.859 -2.567 -8.506 1.00 93.75 107 LEU A N 1
ATOM 854 C CA . LEU A 1 107 ? 14.078 -1.832 -9.751 1.00 93.75 107 LEU A CA 1
ATOM 855 C C . LEU A 1 107 ? 15.446 -2.208 -10.325 1.00 93.75 107 LEU A C 1
ATOM 857 O O . LEU A 1 107 ? 16.477 -1.887 -9.735 1.00 93.75 107 LEU A O 1
ATOM 861 N N . SER A 1 108 ? 15.447 -2.844 -11.492 1.00 91.25 108 SER A N 1
ATOM 862 C CA . SER A 1 108 ? 16.658 -3.110 -12.272 1.00 91.25 108 SER A CA 1
ATOM 863 C C . SER A 1 108 ? 16.860 -2.003 -13.304 1.00 91.25 108 SER A C 1
ATOM 865 O O . SER A 1 108 ? 15.904 -1.628 -13.978 1.00 91.25 108 SER A O 1
ATOM 867 N N . ILE A 1 109 ? 18.085 -1.478 -13.440 1.00 88.44 109 ILE A N 1
ATOM 868 C CA . ILE A 1 109 ? 18.437 -0.432 -14.418 1.00 88.44 109 ILE A CA 1
ATOM 869 C C . ILE A 1 109 ? 19.667 -0.874 -15.219 1.00 88.44 109 ILE A C 1
ATOM 871 O O . ILE A 1 109 ? 20.715 -1.179 -14.649 1.00 88.44 109 ILE A O 1
ATOM 875 N N . CYS A 1 110 ? 19.562 -0.849 -16.545 1.00 80.94 110 CYS A N 1
ATOM 876 C CA . CYS A 1 110 ? 20.622 -1.187 -17.489 1.00 80.94 110 CYS A CA 1
ATOM 877 C C . CYS A 1 110 ? 20.987 0.053 -18.336 1.00 80.94 110 CYS A C 1
ATOM 879 O O . CYS A 1 110 ? 20.230 0.439 -19.225 1.00 80.94 110 CYS A O 1
ATOM 881 N N . PRO A 1 111 ? 22.157 0.685 -18.122 1.00 68.19 111 PRO A N 1
ATOM 882 C CA . PRO A 1 111 ? 22.507 1.952 -18.775 1.00 68.19 111 PRO A CA 1
ATOM 883 C C . PRO A 1 111 ? 22.936 1.850 -20.255 1.00 68.19 111 PRO A C 1
ATOM 885 O O . PRO A 1 111 ? 23.345 2.844 -20.857 1.00 68.19 111 PRO A O 1
ATOM 888 N N . LEU A 1 112 ? 22.880 0.672 -20.879 1.00 63.16 112 LEU A N 1
ATOM 889 C CA . LEU A 1 112 ? 23.479 0.438 -22.196 1.00 63.16 112 LEU A CA 1
ATOM 890 C C . LEU A 1 112 ? 22.521 0.781 -23.349 1.00 63.16 112 LEU A C 1
ATOM 892 O O . LEU A 1 112 ? 21.968 -0.114 -23.977 1.00 63.16 112 LEU A O 1
ATOM 896 N N . ARG A 1 113 ? 22.354 2.081 -23.641 1.00 56.69 113 ARG A N 1
ATOM 897 C CA . ARG A 1 113 ? 22.076 2.657 -24.985 1.00 56.69 113 ARG A CA 1
ATOM 898 C C . ARG A 1 113 ? 21.995 4.190 -24.912 1.00 56.69 113 ARG A C 1
ATOM 900 O O . ARG A 1 113 ? 20.961 4.805 -25.151 1.00 56.69 113 ARG A O 1
ATOM 907 N N . GLY A 1 114 ? 23.122 4.827 -24.598 1.00 54.50 114 GLY A N 1
ATOM 908 C CA . GLY A 1 114 ? 23.301 6.280 -24.713 1.00 54.50 114 GLY A CA 1
ATOM 909 C C . GLY A 1 114 ? 23.545 6.724 -26.160 1.00 54.50 114 GLY A C 1
ATOM 910 O O . GLY A 1 114 ? 24.594 7.284 -26.455 1.00 54.50 114 GLY A O 1
ATOM 911 N N . GLY A 1 115 ? 22.621 6.422 -27.075 1.00 53.34 115 GLY A N 1
ATOM 912 C CA . GLY A 1 115 ? 22.810 6.691 -28.501 1.00 53.34 115 GLY A CA 1
ATOM 913 C C . GLY A 1 115 ? 21.525 6.630 -29.316 1.00 53.34 115 GLY A C 1
ATOM 914 O O . GLY A 1 115 ? 21.401 5.765 -30.169 1.00 53.34 115 GLY A O 1
ATOM 915 N N . ASP A 1 116 ? 20.554 7.492 -29.009 1.00 53.38 116 ASP A N 1
ATOM 916 C CA . ASP A 1 116 ? 19.798 8.251 -30.019 1.00 53.38 116 ASP A CA 1
ATOM 917 C C . ASP A 1 116 ? 18.779 9.169 -29.323 1.00 53.38 116 ASP A C 1
ATOM 919 O O . ASP A 1 116 ? 17.831 8.720 -28.680 1.00 53.38 116 ASP A O 1
ATOM 923 N N . ASN A 1 117 ? 18.959 10.483 -29.480 1.00 54.59 117 ASN A N 1
ATOM 924 C CA . ASN A 1 117 ? 18.098 11.547 -28.947 1.00 54.59 117 ASN A CA 1
ATOM 925 C C . ASN A 1 117 ? 16.765 11.666 -29.709 1.00 54.59 117 ASN A C 1
ATOM 927 O O . ASN A 1 117 ? 16.391 12.737 -30.187 1.00 54.59 117 ASN A O 1
ATOM 931 N N . ARG A 1 118 ? 16.019 10.569 -29.854 1.00 51.69 118 ARG A N 1
ATOM 932 C CA . ARG A 1 118 ? 14.704 10.584 -30.502 1.00 51.69 118 ARG A CA 1
ATOM 933 C C . ARG A 1 118 ? 13.704 9.861 -29.606 1.00 51.69 118 ARG A C 1
ATOM 935 O O . ARG A 1 118 ? 13.755 8.642 -29.495 1.00 51.69 118 ARG A O 1
ATOM 942 N N . HIS A 1 119 ? 12.770 10.630 -29.034 1.00 45.44 119 HIS A N 1
ATOM 943 C CA . HIS A 1 119 ? 11.616 10.213 -28.208 1.00 45.44 119 HIS A CA 1
ATOM 944 C C . HIS A 1 119 ? 11.805 10.204 -26.678 1.00 45.44 119 HIS A C 1
ATOM 946 O O . HIS A 1 119 ? 11.432 9.246 -26.002 1.00 45.44 119 HIS A O 1
ATOM 952 N N . ALA A 1 120 ? 12.252 11.329 -26.109 1.00 47.59 120 ALA A N 1
ATOM 953 C CA . ALA A 1 120 ? 12.098 11.656 -24.686 1.00 47.59 120 ALA A CA 1
ATOM 954 C C . ALA A 1 120 ? 10.617 11.893 -24.292 1.00 47.59 120 ALA A C 1
ATOM 956 O O . ALA A 1 120 ? 10.228 12.978 -23.867 1.00 47.59 120 ALA A O 1
ATOM 957 N N . ARG A 1 121 ? 9.752 10.889 -24.470 1.00 54.19 121 ARG A N 1
ATOM 958 C CA . ARG A 1 121 ? 8.376 10.878 -23.951 1.00 54.19 121 ARG A CA 1
ATOM 959 C C . ARG A 1 121 ? 8.276 9.826 -22.851 1.00 54.19 121 ARG A C 1
ATOM 961 O O . ARG A 1 121 ? 8.235 8.646 -23.167 1.00 54.19 121 ARG A O 1
ATOM 968 N N . GLN A 1 122 ? 8.260 10.270 -21.589 1.00 56.38 122 GLN A N 1
ATOM 969 C CA . GLN A 1 122 ? 7.775 9.533 -20.404 1.00 56.38 122 GLN A CA 1
ATOM 970 C C . GLN A 1 122 ? 8.169 8.045 -20.320 1.00 56.38 122 GLN A C 1
ATOM 972 O O . GLN A 1 122 ? 7.338 7.212 -19.970 1.00 56.38 122 GLN A O 1
ATOM 977 N N . ARG A 1 123 ? 9.422 7.691 -20.631 1.00 70.12 123 ARG A N 1
ATOM 978 C CA . ARG A 1 123 ? 9.898 6.312 -20.479 1.00 70.12 123 ARG A CA 1
ATOM 979 C C . ARG A 1 123 ? 10.449 6.110 -19.073 1.00 70.12 123 ARG A C 1
ATOM 981 O O . ARG A 1 123 ? 11.492 6.673 -18.754 1.00 70.12 123 ARG A O 1
ATOM 988 N N . GLY A 1 124 ? 9.747 5.370 -18.226 1.00 80.00 124 GLY A N 1
ATOM 989 C CA . GLY A 1 124 ? 10.161 5.152 -16.843 1.00 80.00 124 GLY A CA 1
ATOM 990 C C . GLY A 1 124 ? 9.178 4.315 -16.038 1.00 80.00 124 GLY A C 1
ATOM 991 O O . GLY A 1 124 ? 8.069 4.021 -16.486 1.00 80.00 124 GLY A O 1
ATOM 992 N N . CYS A 1 125 ? 9.606 3.943 -14.838 1.00 87.62 125 CYS A N 1
ATOM 993 C CA . CYS A 1 125 ? 8.769 3.273 -13.854 1.00 87.62 125 CYS A CA 1
ATOM 994 C C . CYS A 1 125 ? 8.260 4.306 -12.842 1.00 87.62 125 CYS A C 1
ATOM 996 O O . CYS A 1 125 ? 9.018 5.178 -12.417 1.00 87.62 125 CYS A O 1
ATOM 998 N N . VAL A 1 126 ? 6.989 4.220 -12.459 1.00 90.62 126 VAL A N 1
ATOM 999 C CA . VAL A 1 126 ? 6.353 5.120 -11.486 1.00 90.62 126 VAL A CA 1
ATOM 1000 C C . VAL A 1 126 ? 5.706 4.276 -10.400 1.00 90.62 126 VAL A C 1
ATOM 1002 O O . VAL A 1 126 ? 5.080 3.270 -10.713 1.00 90.62 126 VAL A O 1
ATOM 1005 N N . VAL A 1 127 ? 5.836 4.696 -9.144 1.00 92.38 127 VAL A N 1
ATOM 1006 C CA . VAL A 1 127 ? 5.098 4.150 -7.997 1.00 92.38 127 VAL A CA 1
ATOM 1007 C C . VAL A 1 127 ? 4.334 5.309 -7.359 1.00 92.38 127 VAL A C 1
ATOM 1009 O O . VAL A 1 127 ? 4.912 6.383 -7.180 1.00 92.38 127 VAL A O 1
ATOM 1012 N N . MET A 1 128 ? 3.045 5.108 -7.087 1.00 88.25 128 MET A N 1
ATOM 1013 C CA . MET A 1 128 ? 2.106 6.090 -6.539 1.00 88.25 128 MET A CA 1
ATOM 1014 C C . MET A 1 128 ? 1.501 5.589 -5.234 1.00 88.25 128 MET A C 1
ATOM 1016 O O . MET A 1 128 ? 1.095 4.403 -5.202 1.00 88.25 128 MET A O 1
#

Radius of gyration: 25.83 Å; chains: 1; bounding box: 70×50×55 Å

Secondary structure (DSSP, 8-state):
-PPPP--PPPTT----SS---PPPGGG-PPP---TT-EE----S---B-B-TTSSSB-TTS--B-----EEEEES-TTTEEEEEEEEEE-TT--SSSB--EEEEEEEEE-----------S--EEEE-

pLDDT: mean 81.01, std 19.08, range [42.72, 98.56]

Sequence (128 aa):
MSPLPSRSAPSGYHFPLSPPVRPPLSSFSPPPTIQGFLEMPIAFAPTFKFFRNSDKYDLRRAPSWTDRVLYLVNADPLFADLRPLYYMSVPELRTSDHKPVIAGFELSICPLRGGDNRHARQRGCVVM

InterPro domains:
  IPR000300 Inositol polyphosphate-related phosphatase [PF22669] (34-103)
  IPR036691 Endonuclease/exonuclease/phosphatase superfamily [G3DSA:3.60.10.10] (28-124)
  IPR036691 Endonuclease/exonuclease/phosphatase superfamily [SSF56219] (26-109)
  IPR046985 Inositol 5-phosphatase [PTHR11200] (34-118)